Protein AF-A0A2D6E103-F1 (afdb_monomer_lite)

pLDDT: mean 93.39, std 9.5, range [50.81, 98.25]

Radius of gyration: 15.95 Å; chains: 1; bounding box: 35×22×39 Å

Foldseek 3Di:
DLVVLQVVLVVCVVVVVPVSNVVSVVCSVCVVVVNNVVVVVVVVVVVVVVVVVVVVVVVVVVD

Secondary structure (DSSP, 8-state):
-HHHHHHHHHHHHHHT-HHHHHHHHHHHHHHHTT-HHHHHHHHHHHHHHHHHHHHHHHHHH--

Sequence (63 aa):
MDKELENLADEANIKGDNNLAIVLYTVLGARKAHMDKELAIHCQNWAKERVREIKQFNNRKNN

Structure (mmCIF, N/CA/C/O backbone):
data_AF-A0A2D6E103-F1
#
_entry.id   AF-A0A2D6E103-F1
#
loop_
_atom_site.group_PDB
_atom_site.id
_atom_site.type_symbol
_atom_site.label_atom_id
_atom_site.label_alt_id
_atom_site.label_comp_id
_atom_site.label_asym_id
_atom_site.label_entity_id
_atom_site.label_seq_id
_atom_site.pdbx_PDB_ins_code
_atom_site.Cartn_x
_atom_site.Cartn_y
_atom_site.Cartn_z
_atom_site.occupancy
_atom_site.B_iso_or_equiv
_atom_site.auth_seq_id
_atom_site.auth_comp_id
_atom_site.auth_asym_id
_atom_site.auth_atom_id
_atom_site.pdbx_PDB_model_num
ATOM 1 N N . MET A 1 1 ? 13.524 -8.136 -6.931 1.00 74.88 1 MET A N 1
ATOM 2 C CA . MET A 1 1 ? 12.628 -7.353 -6.061 1.00 74.88 1 MET A CA 1
ATOM 3 C C . MET A 1 1 ? 11.533 -6.627 -6.840 1.00 74.88 1 MET A C 1
ATOM 5 O O . MET A 1 1 ? 10.406 -7.087 -6.772 1.00 74.88 1 MET A O 1
ATOM 9 N N . ASP A 1 2 ? 11.800 -5.567 -7.615 1.00 88.94 2 ASP A N 1
ATOM 10 C CA . ASP A 1 2 ? 10.699 -4.838 -8.292 1.00 88.94 2 ASP A CA 1
ATOM 11 C C . ASP A 1 2 ? 9.975 -5.667 -9.363 1.00 88.94 2 ASP A C 1
ATOM 13 O O . ASP A 1 2 ? 8.754 -5.637 -9.429 1.00 88.94 2 ASP A O 1
ATOM 17 N N . LYS A 1 3 ? 10.701 -6.504 -10.115 1.00 93.69 3 LYS A N 1
ATOM 18 C CA . LYS A 1 3 ? 10.098 -7.440 -11.079 1.00 93.69 3 LYS A CA 1
ATOM 19 C C . LYS A 1 3 ? 9.187 -8.488 -10.423 1.00 93.69 3 L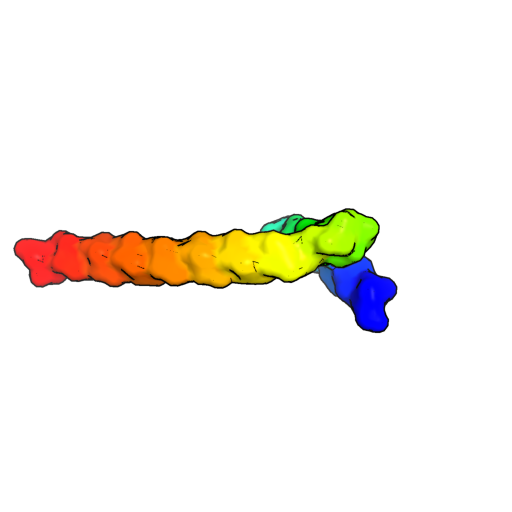YS A C 1
ATOM 21 O O . LYS A 1 3 ? 8.185 -8.885 -10.995 1.00 93.69 3 LYS A O 1
ATOM 26 N N . GLU A 1 4 ? 9.529 -8.945 -9.220 1.00 94.75 4 GLU A N 1
ATOM 27 C CA . GLU A 1 4 ? 8.690 -9.899 -8.477 1.00 94.75 4 GLU A CA 1
ATOM 28 C C . GLU A 1 4 ? 7.422 -9.214 -7.963 1.00 94.75 4 GLU A C 1
ATOM 30 O O . GLU A 1 4 ? 6.347 -9.801 -7.991 1.00 94.75 4 GLU A O 1
ATOM 35 N N . LEU A 1 5 ? 7.543 -7.956 -7.535 1.00 94.75 5 LEU A N 1
ATOM 36 C CA . LEU A 1 5 ? 6.414 -7.150 -7.087 1.00 94.75 5 LEU A CA 1
ATOM 37 C C . LEU A 1 5 ? 5.467 -6.792 -8.245 1.00 94.75 5 LEU A C 1
ATOM 39 O O . LEU A 1 5 ? 4.256 -6.788 -8.053 1.00 94.75 5 LEU A O 1
ATOM 43 N N . GLU A 1 6 ? 6.011 -6.537 -9.436 1.00 97.00 6 GLU A N 1
ATOM 44 C CA . GLU A 1 6 ? 5.246 -6.327 -10.673 1.00 97.00 6 GLU A CA 1
ATOM 45 C C . GLU A 1 6 ? 4.476 -7.590 -11.068 1.00 97.00 6 GLU A C 1
ATOM 47 O O . GLU A 1 6 ? 3.262 -7.526 -11.229 1.00 97.00 6 GLU A O 1
ATOM 52 N N . ASN A 1 7 ? 5.131 -8.757 -11.059 1.00 97.81 7 ASN A N 1
ATOM 53 C CA . ASN A 1 7 ? 4.450 -10.033 -11.296 1.00 97.81 7 ASN A CA 1
ATOM 54 C C . ASN A 1 7 ? 3.306 -10.279 -10.294 1.00 97.81 7 ASN A C 1
ATOM 56 O O . ASN A 1 7 ? 2.229 -10.721 -10.681 1.00 97.81 7 ASN A O 1
ATOM 60 N N . LEU A 1 8 ? 3.513 -9.974 -9.006 1.00 97.44 8 LEU A N 1
ATOM 61 C CA . LEU A 1 8 ? 2.465 -10.105 -7.987 1.00 97.44 8 LEU A CA 1
ATOM 62 C C . LEU A 1 8 ? 1.290 -9.146 -8.231 1.00 97.44 8 LEU A C 1
ATOM 64 O O . LEU A 1 8 ? 0.140 -9.521 -7.997 1.00 97.44 8 LEU A O 1
ATOM 68 N N . ALA A 1 9 ? 1.565 -7.921 -8.688 1.00 97.44 9 ALA A N 1
ATOM 69 C CA . ALA A 1 9 ? 0.529 -6.951 -9.034 1.00 97.44 9 ALA A CA 1
ATOM 70 C C . ALA A 1 9 ? -0.309 -7.439 -10.224 1.00 97.44 9 ALA A C 1
ATOM 72 O O . ALA A 1 9 ? -1.540 -7.418 -10.158 1.00 97.44 9 ALA A O 1
ATOM 73 N N . ASP A 1 10 ? 0.358 -7.947 -11.262 1.00 97.88 10 ASP A N 1
ATOM 74 C CA . ASP A 1 10 ? -0.279 -8.508 -12.452 1.00 97.88 10 ASP A CA 1
ATOM 75 C C . ASP A 1 10 ? -1.133 -9.736 -12.101 1.00 97.88 10 ASP A C 1
ATOM 77 O O . ASP A 1 10 ? -2.286 -9.837 -12.522 1.00 97.88 10 ASP A O 1
ATOM 81 N N . GLU A 1 11 ? -0.613 -10.649 -11.275 1.00 98.25 11 GLU A N 1
ATOM 82 C CA . GLU A 1 11 ? -1.361 -11.819 -10.807 1.00 98.25 11 GLU A CA 1
ATOM 83 C C . GLU A 1 11 ? -2.614 -11.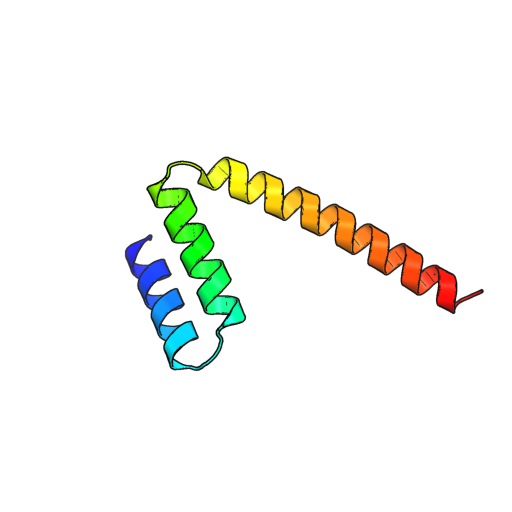438 -10.014 1.00 98.25 11 GLU A C 1
ATOM 85 O O . GLU A 1 11 ? -3.673 -12.033 -10.224 1.00 98.25 11 GLU A O 1
ATOM 90 N N . ALA A 1 12 ? -2.505 -10.464 -9.104 1.00 98.19 12 ALA A N 1
ATOM 91 C CA . ALA A 1 12 ? -3.644 -9.971 -8.336 1.00 98.19 12 ALA A CA 1
ATOM 92 C C . ALA A 1 12 ? -4.707 -9.360 -9.262 1.00 98.19 12 ALA A C 1
ATOM 94 O O . ALA A 1 12 ? -5.894 -9.641 -9.111 1.00 98.19 12 ALA A O 1
ATOM 95 N N . ASN A 1 13 ? -4.284 -8.592 -10.270 1.00 97.62 13 ASN A N 1
ATOM 96 C CA . ASN A 1 13 ? -5.184 -8.000 -11.256 1.00 97.62 13 ASN A CA 1
ATOM 97 C C . ASN A 1 13 ? -5.913 -9.075 -12.085 1.00 97.62 13 ASN A C 1
ATOM 99 O O . ASN A 1 13 ? -7.129 -9.016 -12.251 1.00 97.62 13 ASN A O 1
ATOM 103 N N . ILE A 1 14 ? -5.194 -10.104 -12.547 1.00 98.12 14 ILE A N 1
ATOM 104 C CA . ILE A 1 14 ? -5.769 -11.222 -13.316 1.00 98.12 14 ILE A CA 1
ATOM 105 C C . ILE A 1 14 ? -6.781 -12.020 -12.483 1.00 98.12 14 ILE A C 1
ATOM 107 O O . ILE A 1 14 ? -7.810 -12.448 -13.007 1.00 98.12 14 ILE A O 1
ATOM 111 N N . LYS A 1 15 ? -6.514 -12.216 -11.187 1.00 98.00 15 LYS A N 1
ATOM 112 C CA . LYS A 1 15 ? -7.411 -12.932 -10.262 1.00 98.00 15 LYS A CA 1
ATOM 113 C C . LYS A 1 15 ? -8.639 -12.109 -9.848 1.00 98.00 15 LYS A C 1
ATOM 115 O O . LYS A 1 15 ? -9.542 -12.655 -9.221 1.00 98.00 15 LYS A O 1
ATOM 120 N N . GLY A 1 16 ? -8.698 -10.825 -10.212 1.00 97.62 16 GLY A N 1
ATOM 121 C CA . GLY A 1 16 ? -9.760 -9.904 -9.803 1.00 97.62 16 GLY A CA 1
ATOM 122 C C . GLY A 1 16 ? -9.573 -9.324 -8.397 1.00 97.62 16 GLY A C 1
ATOM 123 O O . GLY A 1 16 ? -10.464 -8.635 -7.895 1.00 97.62 16 GLY A O 1
ATOM 124 N N . ASP A 1 17 ? -8.409 -9.534 -7.774 1.00 97.88 17 ASP A N 1
ATOM 125 C CA . ASP A 1 17 ? -8.015 -8.947 -6.490 1.00 97.88 17 ASP A CA 1
ATOM 126 C C . ASP A 1 17 ? -7.582 -7.479 -6.679 1.00 97.88 17 ASP A C 1
ATOM 128 O O . ASP A 1 17 ? -6.485 -7.057 -6.300 1.00 97.88 17 ASP A O 1
ATOM 132 N N . ASN A 1 18 ? -8.462 -6.672 -7.278 1.00 95.31 18 ASN A N 1
ATOM 133 C CA . ASN A 1 18 ? -8.160 -5.322 -7.763 1.00 95.31 18 ASN A CA 1
ATOM 134 C C . ASN A 1 18 ? -7.613 -4.401 -6.664 1.00 95.31 18 ASN A C 1
ATOM 136 O O . ASN A 1 18 ? -6.707 -3.611 -6.912 1.00 95.31 18 ASN A O 1
ATOM 140 N N . ASN A 1 19 ? -8.120 -4.521 -5.433 1.00 97.19 19 ASN A N 1
ATOM 141 C CA . ASN A 1 19 ? -7.631 -3.727 -4.303 1.00 97.19 19 ASN A CA 1
ATOM 142 C C . ASN A 1 19 ? -6.157 -4.018 -3.999 1.00 97.19 19 ASN A C 1
ATOM 144 O O . ASN A 1 19 ? -5.385 -3.095 -3.744 1.00 97.19 19 ASN A O 1
ATOM 148 N N . LEU A 1 20 ? -5.761 -5.292 -4.041 1.00 96.69 20 LEU A N 1
ATOM 149 C CA . LEU A 1 20 ? -4.374 -5.687 -3.829 1.00 96.69 20 LEU A CA 1
ATOM 150 C C . LEU A 1 20 ? -3.503 -5.221 -4.999 1.00 96.69 20 LEU A C 1
ATOM 152 O O . LEU A 1 20 ? -2.460 -4.614 -4.767 1.00 96.69 20 LEU A O 1
ATOM 156 N N . ALA A 1 21 ? -3.961 -5.424 -6.237 1.00 97.81 21 ALA A N 1
ATOM 157 C CA . ALA A 1 21 ? -3.256 -4.964 -7.432 1.00 97.81 21 ALA A CA 1
ATOM 158 C C . ALA A 1 21 ? -2.970 -3.452 -7.388 1.00 97.81 21 ALA A C 1
ATOM 160 O O . ALA A 1 21 ? -1.832 -3.028 -7.588 1.00 97.81 21 ALA A O 1
ATOM 161 N N . ILE A 1 22 ? -3.971 -2.636 -7.035 1.00 97.44 22 ILE A N 1
ATOM 162 C CA . ILE A 1 22 ? -3.832 -1.178 -6.890 1.00 97.44 22 ILE A CA 1
ATOM 163 C C . ILE A 1 22 ? -2.751 -0.822 -5.867 1.00 97.44 22 ILE A C 1
ATOM 165 O O . ILE A 1 22 ? -1.901 0.029 -6.140 1.00 97.44 22 ILE A O 1
ATOM 169 N N . VAL A 1 23 ? -2.753 -1.467 -4.697 1.00 96.69 23 VAL A N 1
ATOM 170 C CA . VAL A 1 23 ? -1.742 -1.216 -3.658 1.00 96.69 23 VAL A CA 1
ATOM 171 C C . VAL A 1 23 ? -0.341 -1.554 -4.170 1.00 96.69 23 VAL A C 1
ATOM 173 O O . VAL A 1 23 ? 0.576 -0.747 -4.012 1.00 96.69 23 VAL A O 1
ATOM 176 N N . LEU A 1 24 ? -0.173 -2.703 -4.827 1.00 97.31 24 LEU A N 1
ATOM 177 C CA . LEU A 1 24 ? 1.121 -3.148 -5.346 1.00 97.31 24 LEU A CA 1
ATOM 178 C C . LEU A 1 24 ? 1.653 -2.216 -6.448 1.00 97.31 24 LEU A C 1
ATOM 180 O O . LEU A 1 24 ? 2.807 -1.786 -6.379 1.00 97.31 24 LEU A O 1
ATOM 184 N N . TYR A 1 25 ? 0.810 -1.811 -7.404 1.00 97.62 25 TYR A N 1
ATOM 185 C CA . TYR A 1 25 ? 1.199 -0.833 -8.425 1.00 97.62 25 TYR A CA 1
ATOM 186 C C . TYR A 1 25 ? 1.514 0.542 -7.838 1.00 97.62 25 TYR A C 1
ATOM 188 O O . TYR A 1 25 ? 2.430 1.211 -8.314 1.00 97.62 25 TYR A O 1
ATOM 196 N N . THR A 1 26 ? 0.811 0.959 -6.784 1.00 97.31 26 THR A N 1
ATOM 197 C CA . THR A 1 26 ? 1.093 2.234 -6.107 1.00 97.31 26 THR A CA 1
ATOM 198 C C . THR A 1 26 ? 2.497 2.229 -5.500 1.00 97.31 26 THR A C 1
ATOM 200 O O . THR A 1 26 ? 3.245 3.192 -5.668 1.00 97.31 26 THR A O 1
ATOM 203 N N . VAL A 1 27 ? 2.900 1.126 -4.858 1.00 96.88 27 VAL A N 1
ATOM 204 C CA . VAL A 1 27 ? 4.262 0.962 -4.322 1.00 96.88 27 VAL A CA 1
ATOM 205 C C . VAL A 1 27 ? 5.305 0.977 -5.443 1.00 96.88 27 VAL A C 1
ATOM 207 O O . VAL A 1 27 ? 6.322 1.661 -5.318 1.00 96.88 27 VAL A O 1
ATOM 210 N N . LEU A 1 28 ? 5.053 0.270 -6.550 1.00 96.81 28 LEU A N 1
ATOM 211 C CA . LEU A 1 28 ? 5.940 0.266 -7.720 1.00 96.81 28 LEU A CA 1
ATOM 212 C C . LEU A 1 28 ? 6.104 1.665 -8.323 1.00 96.81 28 LEU A C 1
ATOM 214 O O . LEU A 1 28 ? 7.226 2.086 -8.602 1.00 96.81 28 LEU A O 1
ATOM 218 N N . GLY A 1 29 ? 5.002 2.398 -8.495 1.00 96.94 29 GLY A N 1
ATOM 219 C CA . GLY A 1 29 ? 5.012 3.774 -8.986 1.00 96.94 29 GLY A CA 1
ATOM 220 C C . GLY A 1 29 ? 5.805 4.704 -8.068 1.00 96.94 29 GLY A C 1
ATOM 221 O O . GLY A 1 29 ? 6.655 5.454 -8.544 1.00 96.94 29 GLY A O 1
ATOM 222 N N . ALA A 1 30 ? 5.601 4.597 -6.752 1.00 97.31 30 ALA A N 1
ATOM 223 C CA . ALA A 1 30 ? 6.335 5.393 -5.772 1.00 97.31 30 ALA A CA 1
ATOM 224 C C . ALA A 1 30 ? 7.841 5.102 -5.794 1.00 97.31 30 ALA A C 1
ATOM 226 O O . ALA A 1 30 ? 8.631 6.041 -5.799 1.00 97.31 30 ALA A O 1
ATOM 227 N N . ARG A 1 31 ? 8.259 3.832 -5.890 1.00 96.00 31 ARG A N 1
ATOM 228 C CA . ARG A 1 31 ? 9.683 3.474 -6.031 1.00 96.00 31 ARG A CA 1
ATOM 229 C C . ARG A 1 31 ? 10.297 4.032 -7.309 1.00 96.00 31 ARG A C 1
ATOM 231 O O . ARG A 1 31 ? 11.370 4.623 -7.252 1.00 96.00 31 ARG A O 1
ATOM 238 N 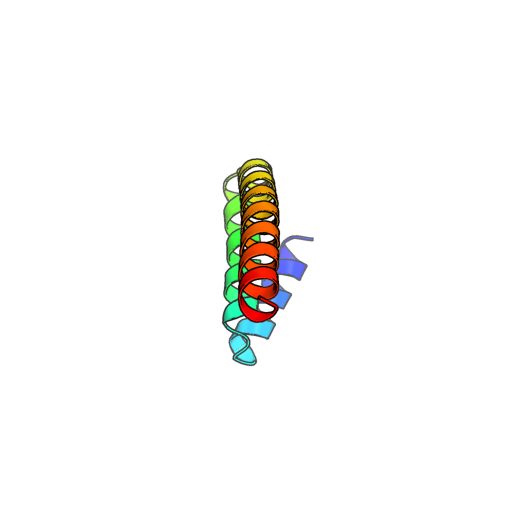N . LYS A 1 32 ? 9.602 3.895 -8.446 1.00 96.25 32 LYS A N 1
ATOM 239 C CA . LYS A 1 32 ? 10.045 4.450 -9.739 1.00 96.25 32 LYS A CA 1
ATOM 240 C C . LYS A 1 32 ? 10.185 5.976 -9.697 1.00 96.25 32 LYS A C 1
ATOM 242 O O . LYS A 1 32 ? 11.038 6.520 -10.387 1.00 96.25 32 LYS A O 1
ATOM 247 N N . ALA A 1 33 ? 9.374 6.652 -8.885 1.00 97.31 33 ALA A N 1
ATOM 248 C CA . ALA A 1 33 ? 9.434 8.096 -8.671 1.00 97.31 33 ALA A CA 1
ATOM 249 C C . ALA A 1 33 ? 10.374 8.526 -7.526 1.00 97.31 33 ALA A C 1
ATOM 251 O O . ALA A 1 33 ? 10.470 9.720 -7.257 1.00 97.31 33 ALA A O 1
ATOM 252 N N . HIS A 1 34 ? 11.048 7.590 -6.844 1.00 97.00 34 HIS A N 1
ATOM 253 C CA . HIS A 1 34 ? 11.845 7.849 -5.635 1.00 97.00 34 HIS A CA 1
ATOM 254 C C . HIS A 1 34 ? 11.055 8.514 -4.488 1.00 97.00 34 HIS A C 1
ATOM 256 O O . HIS A 1 34 ? 11.597 9.321 -3.737 1.00 97.00 34 HIS A O 1
ATOM 262 N N . MET A 1 35 ? 9.769 8.174 -4.365 1.00 97.62 35 MET A N 1
ATOM 263 C CA . MET A 1 35 ? 8.828 8.675 -3.351 1.00 97.62 35 MET A CA 1
ATOM 264 C C . MET A 1 35 ? 8.348 7.572 -2.391 1.00 97.62 35 MET A C 1
ATOM 266 O O . MET A 1 35 ? 7.300 7.681 -1.748 1.00 97.62 35 MET A O 1
ATOM 270 N N . ASP A 1 36 ? 9.056 6.446 -2.330 1.00 95.62 36 ASP A N 1
ATOM 271 C CA . ASP A 1 36 ? 8.666 5.284 -1.530 1.00 95.62 36 ASP A CA 1
ATOM 272 C C . ASP A 1 36 ? 8.669 5.586 -0.024 1.00 95.62 36 ASP A C 1
ATOM 274 O O . ASP A 1 36 ? 7.808 5.095 0.713 1.00 95.62 36 ASP A O 1
ATOM 278 N N . LYS A 1 37 ? 9.566 6.468 0.428 1.00 97.19 37 LYS A N 1
ATOM 279 C CA . LYS A 1 37 ? 9.606 6.944 1.813 1.00 97.19 37 LYS A CA 1
ATOM 280 C C . LYS A 1 37 ? 8.371 7.776 2.163 1.00 97.19 37 LYS A C 1
ATOM 282 O O . LYS A 1 37 ? 7.760 7.563 3.210 1.00 97.19 37 LYS A O 1
ATOM 287 N N . GLU A 1 38 ? 7.998 8.715 1.302 1.00 97.62 38 GLU A N 1
ATOM 288 C CA . GLU A 1 38 ? 6.834 9.585 1.462 1.00 97.62 38 GLU A CA 1
ATOM 289 C C . GLU A 1 38 ? 5.546 8.760 1.490 1.00 97.62 38 GLU A C 1
ATOM 291 O O . GLU A 1 38 ? 4.709 8.953 2.377 1.00 97.62 38 GLU A O 1
ATOM 296 N N . LEU A 1 39 ? 5.423 7.789 0.578 1.00 97.12 39 LEU A N 1
ATOM 297 C CA . LEU A 1 39 ? 4.307 6.846 0.567 1.00 97.12 39 LEU A CA 1
ATOM 298 C C . LEU A 1 39 ? 4.229 6.069 1.889 1.00 97.12 39 LEU A C 1
ATOM 300 O O . LEU A 1 39 ? 3.160 5.998 2.495 1.00 97.12 39 LEU A O 1
ATOM 304 N N . ALA A 1 40 ? 5.350 5.531 2.378 1.00 97.12 40 ALA A N 1
ATOM 305 C CA . ALA A 1 40 ? 5.380 4.775 3.628 1.00 97.12 40 ALA A CA 1
ATOM 306 C C . ALA A 1 40 ? 4.937 5.620 4.837 1.00 97.12 40 ALA A C 1
ATOM 308 O O . ALA A 1 40 ? 4.153 5.152 5.670 1.00 97.12 40 ALA A O 1
ATOM 309 N N . ILE A 1 41 ? 5.387 6.878 4.918 1.00 97.88 41 ILE A N 1
ATOM 310 C CA . ILE A 1 41 ? 4.968 7.822 5.965 1.00 97.88 41 ILE A CA 1
ATOM 311 C C . ILE A 1 41 ? 3.461 8.083 5.875 1.00 97.88 41 ILE A C 1
ATOM 313 O O . ILE A 1 41 ? 2.765 8.032 6.893 1.00 97.88 41 ILE A O 1
ATOM 317 N N . HIS A 1 42 ? 2.947 8.324 4.668 1.00 97.12 42 HIS A N 1
ATOM 318 C CA . HIS A 1 42 ? 1.525 8.564 4.450 1.00 97.12 42 HIS A CA 1
ATOM 319 C C . HIS A 1 42 ? 0.673 7.367 4.893 1.00 97.12 42 HIS A C 1
ATOM 321 O O . HIS A 1 42 ? -0.251 7.531 5.693 1.00 97.12 42 HIS A O 1
ATOM 327 N N . CYS A 1 43 ? 1.028 6.154 4.458 1.00 96.56 43 CYS A N 1
ATOM 328 C CA . CYS A 1 43 ? 0.334 4.928 4.848 1.00 96.56 43 CYS A CA 1
ATOM 329 C C . CYS A 1 43 ? 0.351 4.716 6.368 1.00 96.56 43 CYS A C 1
ATOM 331 O O . CYS A 1 43 ? -0.673 4.356 6.953 1.00 96.56 43 CYS A O 1
ATOM 333 N N . GLN A 1 44 ? 1.485 4.974 7.031 1.00 96.69 44 GLN A N 1
ATOM 334 C CA . GLN A 1 44 ? 1.587 4.829 8.482 1.00 96.69 44 GLN A CA 1
ATOM 335 C C . GLN A 1 44 ? 0.677 5.819 9.223 1.00 96.69 44 GLN A C 1
ATOM 337 O O . GLN A 1 44 ? 0.009 5.441 10.190 1.00 96.69 44 GLN A O 1
ATOM 342 N N . ASN A 1 45 ? 0.655 7.081 8.795 1.00 97.31 45 ASN A N 1
ATOM 343 C CA . ASN A 1 45 ? -0.172 8.110 9.421 1.00 97.31 45 ASN A CA 1
ATOM 344 C C . ASN A 1 45 ? -1.659 7.813 9.236 1.00 97.31 45 ASN A C 1
ATOM 346 O O . ASN A 1 45 ? -2.399 7.784 10.221 1.00 97.31 45 ASN A O 1
ATOM 350 N N . TRP A 1 46 ? -2.067 7.474 8.013 1.00 95.94 46 TRP A N 1
ATOM 351 C CA . TRP A 1 46 ? -3.443 7.084 7.724 1.00 95.94 46 TRP A CA 1
ATOM 352 C C . TRP A 1 46 ? -3.885 5.887 8.578 1.00 95.94 46 TRP A C 1
ATOM 354 O O . TRP A 1 46 ? -4.950 5.921 9.193 1.00 95.94 46 TRP A O 1
ATOM 364 N N . ALA A 1 47 ? -3.048 4.850 8.710 1.00 94.88 47 ALA A N 1
ATOM 365 C CA . ALA A 1 47 ? -3.371 3.684 9.534 1.00 94.88 47 ALA A CA 1
ATOM 366 C C . ALA A 1 47 ? -3.581 4.051 11.016 1.00 94.88 47 ALA A C 1
ATOM 368 O O . ALA A 1 47 ? -4.530 3.576 11.645 1.00 94.88 47 ALA A O 1
ATOM 369 N N . LYS A 1 48 ? -2.736 4.929 11.579 1.00 96.50 48 LYS A N 1
ATOM 370 C CA . LYS A 1 48 ? -2.889 5.422 12.961 1.00 96.50 48 LYS A CA 1
ATOM 371 C C . LYS A 1 48 ? -4.217 6.158 13.155 1.00 96.50 48 LYS A C 1
ATOM 373 O O . LYS A 1 48 ? -4.895 5.937 14.161 1.00 96.50 48 LYS A O 1
ATOM 378 N N . GLU A 1 49 ? -4.595 7.004 12.201 1.00 96.62 49 GLU A N 1
ATOM 379 C CA . GLU A 1 49 ? -5.855 7.750 12.234 1.00 96.62 49 GLU A CA 1
ATOM 380 C C . GLU A 1 49 ? -7.067 6.817 12.169 1.00 96.62 49 GLU A C 1
ATOM 382 O O . GLU A 1 49 ? -7.943 6.889 13.033 1.00 96.62 49 GLU A O 1
ATOM 387 N N . ARG A 1 50 ? -7.081 5.859 11.235 1.00 95.31 50 ARG A N 1
ATOM 388 C CA . ARG A 1 50 ? -8.199 4.911 11.094 1.00 95.31 50 ARG A CA 1
ATOM 389 C C . ARG A 1 50 ? -8.370 4.020 12.314 1.00 95.31 50 ARG A C 1
ATOM 391 O O . ARG A 1 50 ? -9.493 3.792 12.758 1.00 95.31 50 ARG A O 1
ATOM 398 N N . VAL A 1 51 ? -7.275 3.569 12.925 1.00 95.62 51 VAL A N 1
ATOM 399 C CA . VAL A 1 51 ? -7.340 2.817 14.188 1.00 95.62 51 VAL A CA 1
ATOM 400 C C . VAL A 1 51 ? -7.975 3.657 15.301 1.00 95.62 51 VAL A C 1
ATOM 402 O O . VAL A 1 51 ? -8.766 3.136 16.091 1.00 95.62 51 VAL A O 1
ATOM 405 N N . ARG A 1 52 ? -7.659 4.956 15.379 1.00 95.12 52 ARG A N 1
ATOM 406 C CA . ARG A 1 52 ? -8.268 5.865 16.360 1.00 95.12 52 ARG A CA 1
ATOM 407 C C . ARG A 1 52 ? -9.770 6.025 16.120 1.00 95.12 52 ARG A C 1
ATOM 409 O O . ARG A 1 52 ? -10.534 5.944 17.080 1.00 95.12 52 ARG A O 1
ATOM 416 N N . GLU A 1 53 ? -10.188 6.209 14.873 1.00 94.56 53 GLU A N 1
ATOM 417 C CA . GLU A 1 53 ? -11.603 6.324 14.499 1.00 94.56 53 GLU A CA 1
ATOM 418 C C . GLU A 1 53 ? -12.392 5.051 14.830 1.00 94.56 53 GLU A C 1
ATOM 420 O O . GLU A 1 53 ? -13.458 5.132 15.441 1.00 94.56 53 GLU A O 1
ATOM 425 N N . ILE A 1 54 ? -11.845 3.869 14.518 1.00 94.88 54 ILE A N 1
ATOM 426 C CA . ILE A 1 54 ? -12.466 2.576 14.850 1.00 94.88 54 ILE A CA 1
ATOM 427 C C . ILE A 1 54 ? -12.675 2.448 16.363 1.00 94.88 54 ILE A C 1
ATOM 429 O O . ILE A 1 54 ? -13.759 2.076 16.815 1.00 94.88 54 ILE A O 1
ATOM 433 N N . LYS A 1 55 ? -11.664 2.802 17.169 1.00 93.06 55 LYS A N 1
ATOM 434 C CA . LYS A 1 55 ? -11.776 2.783 18.638 1.00 93.06 55 LYS A CA 1
ATOM 435 C C . LYS A 1 55 ? -12.867 3.730 19.138 1.00 93.06 55 LYS A C 1
ATOM 437 O O . LYS A 1 55 ? -13.651 3.354 20.004 1.00 93.06 55 LYS A O 1
ATOM 442 N N . GLN A 1 56 ? -12.943 4.941 18.585 1.00 92.75 56 GLN A N 1
ATOM 443 C CA . GLN A 1 56 ? -13.989 5.905 18.939 1.00 92.75 56 GLN A CA 1
ATOM 444 C C . GLN A 1 56 ? -15.385 5.394 18.574 1.00 92.75 56 GLN A C 1
ATOM 446 O O . GLN A 1 56 ? -16.308 5.523 19.375 1.00 92.75 56 GLN A O 1
ATOM 451 N N . PHE A 1 57 ? -15.541 4.798 17.393 1.00 91.69 57 PHE A N 1
ATOM 452 C CA . PHE A 1 57 ? -16.807 4.228 16.948 1.00 91.69 57 PHE A CA 1
ATOM 453 C C . PHE A 1 57 ? -17.271 3.073 17.844 1.00 91.69 57 PHE A C 1
ATOM 455 O O . PHE A 1 57 ? -18.424 3.053 18.267 1.00 91.69 57 PHE A O 1
ATOM 462 N N . ASN A 1 58 ? -16.371 2.153 18.196 1.00 86.56 58 ASN A N 1
ATOM 463 C CA . ASN A 1 58 ? -16.696 1.029 19.076 1.00 86.56 58 ASN A CA 1
ATOM 464 C C . ASN A 1 58 ? -17.082 1.494 20.487 1.00 86.56 58 ASN A C 1
ATOM 466 O O . ASN A 1 58 ? -18.049 0.992 21.052 1.00 86.56 58 ASN A O 1
ATOM 470 N N . ASN A 1 59 ? -16.396 2.505 21.028 1.00 79.38 59 ASN A N 1
ATOM 471 C CA . ASN A 1 59 ? -16.733 3.064 22.338 1.00 79.38 59 ASN A CA 1
ATOM 472 C C . ASN A 1 59 ? -18.095 3.781 22.347 1.00 79.38 59 ASN A C 1
ATOM 474 O O . ASN A 1 59 ? -18.761 3.791 23.374 1.00 79.38 59 ASN A O 1
ATOM 478 N N . ARG A 1 60 ? -18.536 4.347 2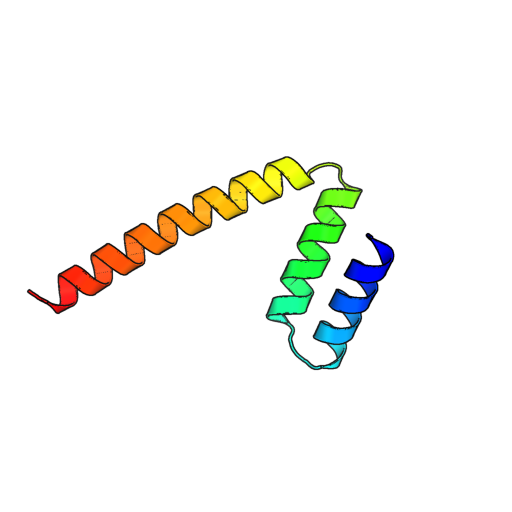1.214 1.00 73.38 60 ARG A N 1
ATOM 479 C CA . ARG A 1 60 ? -19.871 4.963 21.080 1.00 73.38 60 ARG A CA 1
ATOM 480 C C . ARG A 1 60 ? -21.017 3.953 21.031 1.00 73.38 60 ARG A C 1
ATOM 482 O O . ARG A 1 60 ? -22.138 4.342 21.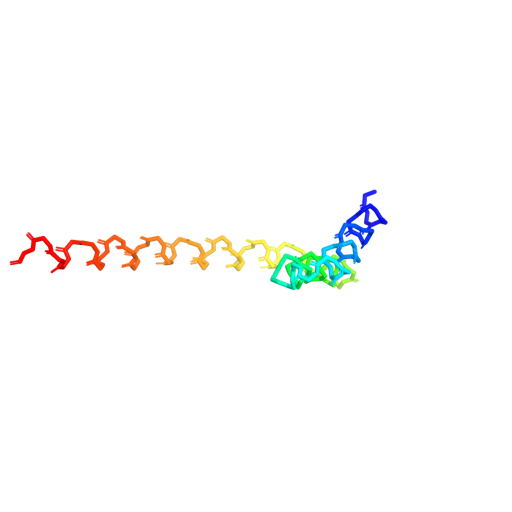310 1.00 73.38 60 ARG A O 1
ATOM 489 N N . LYS A 1 61 ? -20.764 2.695 20.654 1.00 64.25 61 LYS A N 1
ATOM 490 C CA . LYS A 1 61 ? -21.785 1.630 20.655 1.00 64.25 61 LYS A CA 1
ATOM 491 C C . LYS A 1 61 ? -22.012 0.999 22.032 1.00 64.25 61 LYS A C 1
ATOM 493 O O . LYS A 1 61 ? -23.008 0.309 22.208 1.00 64.25 61 LYS A O 1
ATOM 498 N N . ASN A 1 62 ? -21.080 1.201 22.964 1.00 56.44 62 ASN A N 1
ATOM 499 C CA . ASN A 1 62 ? -21.094 0.598 24.299 1.00 56.44 62 ASN A CA 1
ATOM 500 C C . ASN A 1 62 ? -21.618 1.542 25.401 1.00 56.44 62 ASN A C 1
ATOM 502 O O . ASN A 1 62 ? -21.613 1.146 26.564 1.00 56.44 62 ASN A O 1
ATOM 506 N N . ASN A 1 63 ? -22.050 2.755 25.040 1.00 50.81 63 ASN A N 1
ATOM 507 C CA . ASN A 1 63 ? -22.725 3.727 25.908 1.00 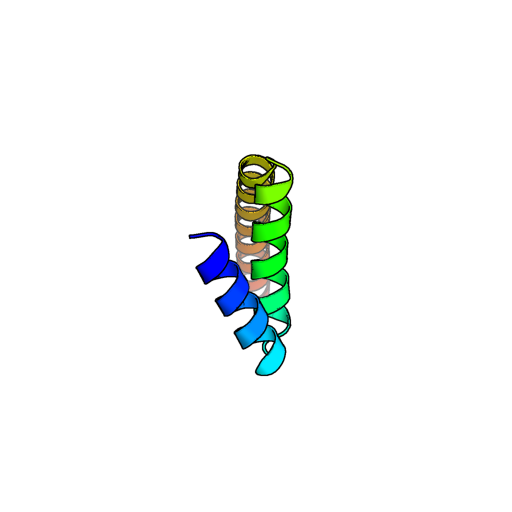50.81 63 ASN A CA 1
ATOM 508 C C . ASN A 1 63 ? -24.143 3.971 25.393 1.00 50.81 63 ASN A C 1
ATOM 510 O O . ASN A 1 63 ? -25.004 4.306 26.232 1.00 50.81 63 ASN A O 1
#